Protein AF-A0A4Z2E4A5-F1 (afdb_monomer_lite)

Sequence (122 aa):
MTEGREDLHRTEEAEQQRLDAVDIVPRFGPLNGRISVTIKGSNMGIEKDDVKRITVAGVDCVHQGEHYSVSTSIVCEIGPARRLPPADLPFEPLNSGAVEVEVEGGRRGKSQVVFTYRVGLH

InterPro domains:
  IPR002909 IPT domain [PF01833] (23-117)
  IPR002909 IPT domain [SM00429] (18-118)
  IPR013783 Immunoglobulin-like fold [G3DSA:2.60.40.10] (21-120)
  IPR014756 Immunoglobulin E-set [SSF81296] (23-117)
  IPR031148 Plexin family [PTHR22625] (11-118)

Secondary structure (DSSP, 8-state):
----SSSSTTTTTTTTTBPP-BEEESSEEETT--EEEEEE-S---SSGGGEEEEEETTEEEEE-GGG-BTTTEEEEEE-PPPPPPPTTS----TTEE-EEEEEGGG-EEEBSS-EEEE----

Foldseek 3Di:
DDDDPPPPVVVVVLVVLAFAAKDKPPLEDAQQWQDKMKIFGFQQAQALQQWDFKDALNFGWAWPRVPDDGRTMTITTGGGFDDDDPPVDDDDVSQKDWMWTAGPPRRIYTHPGMRGHDHDDD

Organism: NCBI:txid230148

Structure (mmCIF, N/CA/C/O backbone):
data_AF-A0A4Z2E4A5-F1
#
_entry.id   AF-A0A4Z2E4A5-F1
#
loop_
_atom_site.group_PDB
_atom_site.id
_atom_site.type_symbol
_atom_site.label_atom_id
_atom_site.label_alt_id
_atom_site.label_comp_id
_atom_site.label_asym_id
_atom_site.label_entity_id
_atom_site.label_seq_i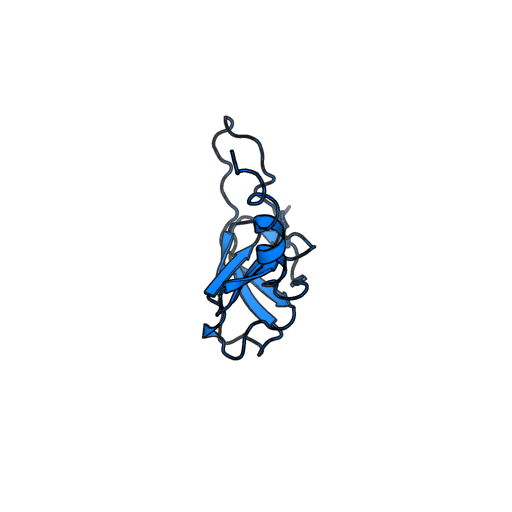d
_atom_site.pdbx_PDB_ins_code
_atom_site.Cartn_x
_atom_site.Cartn_y
_atom_site.Cartn_z
_atom_site.occupancy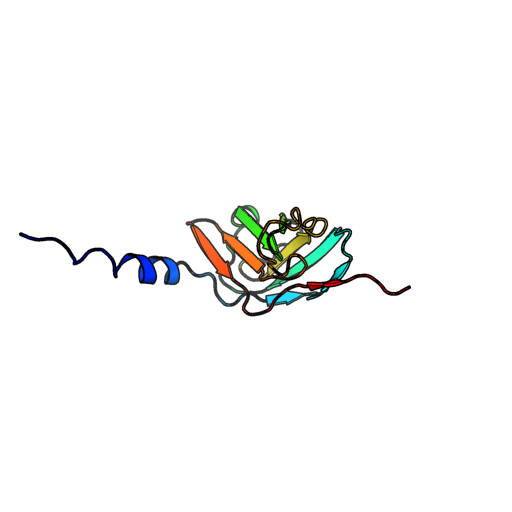
_atom_site.B_iso_or_equiv
_atom_site.auth_seq_id
_atom_site.auth_comp_id
_atom_site.auth_asym_id
_atom_site.auth_atom_id
_atom_site.pdbx_PDB_model_num
ATOM 1 N N . MET A 1 1 ? -28.078 37.447 -7.647 1.00 35.28 1 MET A N 1
ATOM 2 C CA . MET A 1 1 ? -27.646 36.238 -8.372 1.00 35.28 1 MET A CA 1
ATOM 3 C C . MET A 1 1 ? -26.486 35.678 -7.578 1.00 35.28 1 MET A C 1
ATOM 5 O O . MET A 1 1 ? -25.437 36.301 -7.515 1.00 35.28 1 MET A O 1
ATOM 9 N N . THR A 1 2 ? -26.784 34.654 -6.795 1.00 42.62 2 THR A N 1
ATOM 10 C CA . THR A 1 2 ? -25.931 34.012 -5.795 1.00 42.62 2 THR A CA 1
ATOM 11 C C . THR A 1 2 ? -25.400 32.724 -6.394 1.00 42.62 2 THR A C 1
ATOM 13 O O . THR A 1 2 ? -26.213 31.837 -6.582 1.00 42.62 2 THR A O 1
ATOM 16 N N . GLU A 1 3 ? -24.101 32.617 -6.671 1.00 47.28 3 GLU A N 1
ATOM 17 C CA . GLU A 1 3 ? -23.406 31.336 -6.887 1.00 47.28 3 GLU A CA 1
ATOM 18 C C . GLU A 1 3 ? -21.896 31.599 -6.985 1.00 47.28 3 GLU A C 1
ATOM 20 O O . GLU A 1 3 ? -21.476 32.590 -7.581 1.00 47.28 3 GLU A O 1
ATOM 25 N N . GLY A 1 4 ? -21.091 30.753 -6.337 1.00 43.97 4 GLY A N 1
ATOM 26 C CA . GLY A 1 4 ? -19.623 30.835 -6.371 1.00 43.97 4 GLY A CA 1
ATOM 27 C C . GLY A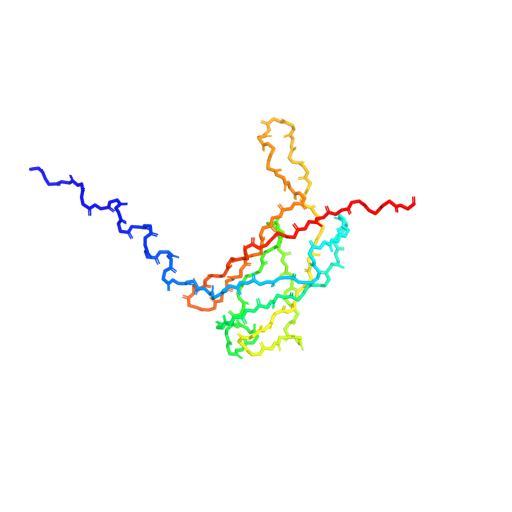 1 4 ? -18.896 30.622 -5.035 1.00 43.97 4 GLY A C 1
ATOM 28 O O . GLY A 1 4 ? -17.726 30.975 -4.928 1.00 43.97 4 GLY A O 1
ATOM 29 N N . ARG A 1 5 ? -19.557 30.090 -3.992 1.00 55.34 5 ARG A N 1
ATOM 30 C CA . ARG A 1 5 ? -18.934 29.732 -2.692 1.00 55.34 5 ARG A CA 1
ATOM 31 C C . ARG A 1 5 ? -18.850 28.213 -2.460 1.00 55.34 5 ARG A C 1
ATOM 33 O O . ARG A 1 5 ? -18.836 27.782 -1.310 1.00 55.34 5 ARG A O 1
ATOM 40 N N . GLU A 1 6 ? -18.800 27.406 -3.522 1.00 54.31 6 GLU A N 1
ATOM 41 C CA . GLU A 1 6 ? -18.930 25.937 -3.421 1.00 54.31 6 GLU A CA 1
ATOM 42 C C . GLU A 1 6 ? -17.697 25.143 -3.898 1.00 54.31 6 GLU A C 1
ATOM 44 O O . GLU A 1 6 ? -17.605 23.951 -3.620 1.00 54.31 6 GLU A O 1
ATOM 49 N N . ASP A 1 7 ? -16.691 25.781 -4.507 1.00 51.75 7 ASP A N 1
ATOM 50 C CA . ASP A 1 7 ? -15.557 25.053 -5.108 1.00 51.75 7 ASP A CA 1
ATOM 51 C C . ASP A 1 7 ? -14.326 24.870 -4.199 1.00 51.75 7 ASP A C 1
ATOM 53 O O . ASP A 1 7 ? -13.477 24.033 -4.495 1.00 51.75 7 ASP A O 1
ATOM 57 N N . LEU A 1 8 ? -14.210 25.607 -3.085 1.00 48.81 8 LEU A N 1
ATOM 58 C CA . LEU A 1 8 ? -13.031 25.516 -2.200 1.00 48.81 8 LEU A CA 1
ATOM 59 C C . LEU A 1 8 ? -13.146 24.451 -1.096 1.00 48.81 8 LEU A C 1
ATOM 61 O O . LEU A 1 8 ? -12.129 23.931 -0.650 1.00 48.81 8 LEU A O 1
ATOM 65 N N . HIS A 1 9 ? -14.358 24.081 -0.672 1.00 48.50 9 HIS A N 1
ATOM 66 C CA . HIS A 1 9 ? -14.534 23.132 0.439 1.00 48.50 9 HIS A CA 1
ATOM 67 C C . HIS A 1 9 ? -14.191 21.679 0.060 1.00 48.50 9 HIS A C 1
ATOM 69 O O . HIS A 1 9 ? -13.834 20.882 0.923 1.00 48.50 9 HIS A O 1
ATOM 75 N N . ARG A 1 10 ? -14.230 21.324 -1.233 1.00 51.16 10 ARG A N 1
ATOM 76 C CA . ARG A 1 10 ? -14.027 19.940 -1.698 1.00 51.16 10 ARG A CA 1
ATOM 77 C C . ARG A 1 10 ? -12.573 19.454 -1.583 1.00 51.16 10 ARG A C 1
ATOM 79 O O . ARG A 1 10 ? -12.341 18.248 -1.573 1.00 51.16 10 ARG A O 1
ATOM 86 N N . THR A 1 11 ? -11.594 20.356 -1.507 1.00 52.09 11 THR A N 1
ATOM 87 C CA . THR A 1 11 ? -10.168 19.990 -1.437 1.00 52.09 11 THR A CA 1
ATOM 88 C C . THR A 1 11 ? -9.664 19.705 -0.021 1.00 52.09 11 THR A C 1
ATOM 90 O O . THR A 1 11 ? -8.725 18.928 0.121 1.00 52.09 11 THR A O 1
ATOM 93 N N . GLU A 1 12 ? -10.292 20.262 1.019 1.00 50.97 12 GLU A N 1
ATOM 94 C CA . GLU A 1 12 ? -9.837 20.118 2.416 1.00 50.97 12 GLU A CA 1
ATOM 95 C C . GLU A 1 12 ? -10.476 18.907 3.126 1.00 50.97 12 GLU A C 1
ATOM 97 O O . GLU A 1 12 ? -9.823 18.220 3.912 1.00 50.97 12 GLU A O 1
ATOM 102 N N . GLU A 1 13 ? -11.720 18.551 2.785 1.00 48.59 13 GLU A N 1
ATOM 103 C CA . GLU A 1 13 ? -12.430 17.402 3.379 1.00 48.59 13 GLU A CA 1
ATOM 104 C C . GLU A 1 13 ? -11.784 16.042 3.038 1.00 48.59 13 GLU A C 1
ATOM 106 O O . GLU A 1 13 ? -11.877 15.090 3.815 1.00 48.59 13 GLU A O 1
ATOM 111 N N . ALA A 1 14 ? -11.067 15.957 1.912 1.00 51.25 14 ALA A N 1
ATOM 112 C CA . ALA A 1 14 ? -10.315 14.769 1.506 1.00 51.25 14 ALA A CA 1
ATOM 113 C C . ALA A 1 14 ? -8.969 14.607 2.248 1.00 51.25 14 ALA A C 1
ATOM 115 O O . ALA A 1 14 ? -8.401 13.514 2.250 1.00 51.25 14 ALA A O 1
ATOM 116 N N . GLU A 1 15 ? -8.452 15.663 2.887 1.00 52.56 15 GLU A N 1
ATOM 117 C CA . GLU A 1 15 ? -7.183 15.624 3.629 1.00 52.56 15 GLU A CA 1
ATOM 118 C C . GLU A 1 15 ? -7.377 15.131 5.076 1.00 52.56 15 GLU A C 1
ATOM 120 O O . GLU A 1 15 ? -6.527 14.432 5.627 1.00 52.56 15 GLU A O 1
ATOM 125 N N . GLN A 1 16 ? -8.536 15.411 5.679 1.00 52.00 16 GLN A N 1
ATOM 126 C CA . GLN A 1 16 ? -8.834 15.113 7.087 1.00 52.00 16 GLN A CA 1
ATOM 127 C C . GLN A 1 16 ? -9.095 13.615 7.371 1.00 52.00 16 GLN A C 1
ATOM 129 O O . GLN A 1 16 ? -9.072 13.186 8.524 1.00 52.00 16 GLN A O 1
ATOM 134 N N . GLN A 1 17 ? -9.301 12.799 6.330 1.00 56.16 17 GLN A N 1
ATOM 135 C CA . GLN A 1 17 ? -9.512 11.342 6.404 1.00 56.16 17 GLN A CA 1
ATOM 136 C C . GLN A 1 17 ? -8.213 10.540 6.218 1.00 56.16 17 GLN A C 1
ATOM 138 O O . GLN A 1 17 ? -8.236 9.339 5.928 1.00 56.16 17 GLN A O 1
ATOM 143 N N . ARG A 1 18 ? -7.062 11.201 6.332 1.00 60.53 18 ARG A N 1
ATOM 144 C CA . ARG A 1 18 ? -5.777 10.615 5.985 1.00 60.53 18 ARG A CA 1
ATOM 145 C C . ARG A 1 18 ? -5.277 9.674 7.081 1.00 60.53 18 ARG A C 1
ATOM 147 O O . ARG A 1 18 ? -5.149 10.045 8.241 1.00 60.53 18 ARG A O 1
ATOM 154 N N . LEU A 1 19 ? -4.984 8.442 6.692 1.00 68.44 19 LEU A N 1
ATOM 155 C CA . LEU A 1 19 ? -4.126 7.558 7.466 1.00 68.44 19 LEU A CA 1
ATOM 156 C C . LEU A 1 19 ? -2.719 8.176 7.490 1.00 68.44 19 LEU A C 1
ATOM 158 O O . LEU A 1 19 ? -2.260 8.695 6.467 1.00 68.44 19 LEU A O 1
ATOM 162 N N . ASP A 1 20 ? -2.040 8.117 8.631 1.00 73.62 20 ASP A N 1
ATOM 163 C CA . ASP A 1 20 ? -0.709 8.705 8.783 1.00 73.62 20 ASP A CA 1
ATOM 164 C C . ASP A 1 20 ? 0.311 8.109 7.798 1.00 73.62 20 ASP A C 1
ATOM 166 O O . ASP A 1 20 ? 0.068 7.095 7.141 1.00 73.62 20 ASP A O 1
ATOM 170 N N . ALA A 1 21 ? 1.471 8.766 7.694 1.00 74.19 21 ALA A N 1
ATOM 171 C CA . ALA A 1 21 ? 2.540 8.446 6.753 1.00 74.19 21 ALA A CA 1
ATOM 172 C C . ALA A 1 21 ? 2.766 6.934 6.574 1.00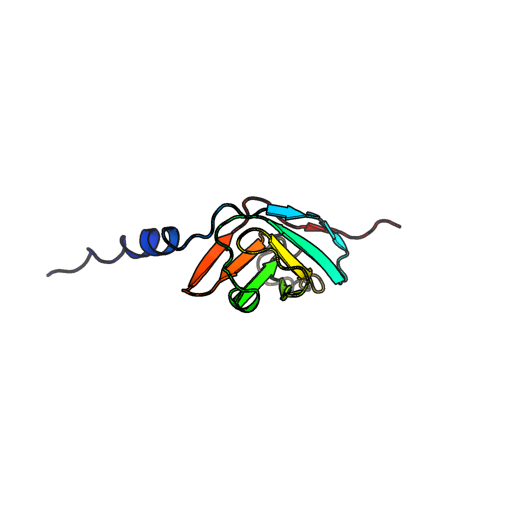 74.19 21 ALA A C 1
ATOM 174 O O . ALA A 1 21 ? 3.123 6.219 7.510 1.00 74.19 21 ALA A O 1
ATOM 175 N N . VAL A 1 22 ? 2.590 6.480 5.333 1.00 88.75 22 VAL A N 1
ATOM 176 C CA . VAL A 1 22 ? 2.764 5.082 4.944 1.00 88.75 22 VAL A CA 1
ATOM 177 C C . VAL A 1 22 ? 4.172 4.874 4.382 1.00 88.75 22 VAL A C 1
ATOM 179 O O . VAL A 1 22 ? 4.621 5.629 3.516 1.00 88.75 22 VAL A O 1
ATOM 182 N N . ASP A 1 23 ? 4.857 3.832 4.840 1.00 94.19 23 ASP A N 1
ATOM 183 C CA . ASP A 1 23 ? 6.126 3.354 4.284 1.00 94.19 23 ASP A CA 1
ATOM 184 C C . ASP A 1 23 ? 5.982 1.913 3.783 1.00 94.19 23 ASP A C 1
ATOM 186 O O . ASP A 1 23 ? 5.083 1.186 4.204 1.00 94.19 23 ASP A O 1
ATOM 190 N N . ILE A 1 24 ? 6.865 1.494 2.878 1.00 96.38 24 ILE A N 1
ATOM 191 C CA . ILE A 1 24 ? 6.834 0.170 2.250 1.00 96.38 24 ILE A CA 1
ATOM 192 C C . ILE A 1 24 ? 8.222 -0.453 2.170 1.00 96.38 24 ILE A C 1
ATOM 194 O O . ILE A 1 24 ? 9.208 0.198 1.811 1.00 96.38 24 ILE A O 1
ATOM 198 N N . VAL A 1 25 ? 8.281 -1.751 2.468 1.00 96.62 25 VAL A N 1
ATOM 199 C CA . VAL A 1 25 ? 9.488 -2.573 2.392 1.00 96.62 25 VAL A CA 1
ATOM 200 C C . VAL A 1 25 ? 9.146 -3.947 1.795 1.00 96.62 25 VAL A C 1
ATOM 202 O O . VAL A 1 25 ? 8.222 -4.583 2.291 1.00 96.62 25 VAL A O 1
ATOM 205 N N . PRO A 1 26 ? 9.897 -4.458 0.802 1.00 96.38 26 PRO A N 1
ATOM 206 C CA . PRO A 1 26 ? 10.920 -3.764 0.018 1.00 96.38 26 PRO A CA 1
ATOM 207 C C . PRO A 1 26 ? 10.322 -2.679 -0.892 1.00 96.38 26 PRO A C 1
ATOM 209 O O . PRO A 1 26 ? 9.142 -2.698 -1.223 1.00 96.38 26 PRO A O 1
ATOM 212 N N . ARG A 1 27 ? 11.161 -1.740 -1.346 1.00 95.75 27 ARG A N 1
ATOM 213 C CA . ARG A 1 27 ? 10.760 -0.666 -2.282 1.00 95.75 27 ARG A CA 1
ATOM 214 C C . ARG A 1 27 ? 10.893 -1.054 -3.755 1.00 95.75 27 ARG A C 1
ATOM 216 O O . ARG A 1 27 ? 10.655 -0.237 -4.639 1.00 95.75 27 ARG A O 1
ATOM 223 N N . PHE A 1 28 ? 11.318 -2.279 -4.033 1.00 94.19 28 PHE A N 1
ATOM 224 C CA . PHE A 1 28 ? 11.496 -2.778 -5.386 1.00 94.19 28 PHE A CA 1
ATOM 225 C C . PHE A 1 28 ? 11.248 -4.278 -5.462 1.00 94.19 28 PHE A C 1
ATOM 227 O O . PHE A 1 28 ? 11.400 -4.990 -4.471 1.00 94.19 28 PHE A O 1
ATOM 234 N N . GLY A 1 29 ? 10.924 -4.760 -6.659 1.00 94.25 29 GLY A N 1
ATOM 235 C CA . GLY A 1 29 ? 10.834 -6.191 -6.925 1.00 94.25 29 GLY A CA 1
ATOM 236 C C . GLY A 1 29 ? 10.574 -6.528 -8.397 1.00 94.25 29 GLY A C 1
ATOM 237 O O . GLY A 1 29 ? 10.596 -5.636 -9.244 1.00 94.25 29 GLY A O 1
ATOM 238 N N . PRO A 1 30 ? 10.413 -7.814 -8.732 1.00 93.75 30 PRO A N 1
ATOM 239 C CA . PRO A 1 30 ? 10.378 -8.292 -10.114 1.00 93.75 30 PRO A CA 1
ATOM 240 C C . PRO A 1 30 ? 9.079 -7.935 -10.845 1.00 93.75 30 PRO A C 1
ATOM 242 O O . PRO A 1 30 ? 8.001 -7.981 -10.262 1.00 93.75 30 PRO A O 1
ATOM 245 N N . LEU A 1 31 ? 9.154 -7.703 -12.161 1.00 90.75 31 LEU A N 1
ATOM 246 C CA . LEU A 1 31 ? 7.979 -7.429 -13.014 1.00 90.75 31 LEU A CA 1
ATOM 247 C C . LEU A 1 31 ? 6.876 -8.502 -12.939 1.00 90.75 31 LEU A C 1
ATOM 249 O O . LEU A 1 31 ? 5.704 -8.196 -13.133 1.00 90.75 31 LEU A O 1
ATOM 253 N N . ASN A 1 32 ? 7.241 -9.752 -12.649 1.00 90.81 32 ASN A N 1
ATOM 254 C CA . ASN A 1 32 ? 6.303 -10.875 -12.577 1.00 90.81 32 ASN A CA 1
ATOM 255 C C . ASN A 1 32 ? 5.446 -10.892 -11.297 1.00 90.81 32 ASN A C 1
ATOM 257 O O . ASN A 1 32 ? 4.607 -11.784 -11.160 1.00 90.81 32 ASN A O 1
ATOM 261 N N . GLY A 1 33 ? 5.650 -9.952 -10.369 1.00 91.62 33 GLY A N 1
ATOM 262 C CA . GLY A 1 33 ? 4.905 -9.898 -9.113 1.00 91.62 33 GLY A CA 1
ATOM 263 C C . GLY A 1 33 ? 5.327 -10.985 -8.124 1.00 91.62 33 GLY A C 1
ATOM 264 O O . GLY A 1 33 ? 6.495 -11.383 -8.100 1.00 91.62 33 GLY A O 1
ATOM 265 N N . ARG A 1 34 ? 4.363 -11.456 -7.317 1.00 94.75 34 ARG A N 1
ATOM 266 C CA . ARG A 1 34 ? 4.562 -12.370 -6.171 1.00 94.75 34 ARG A CA 1
ATOM 267 C C . ARG A 1 34 ? 5.521 -11.782 -5.143 1.00 94.75 34 ARG A C 1
ATOM 269 O O . ARG A 1 34 ? 6.487 -12.412 -4.713 1.00 94.75 34 ARG A O 1
ATOM 276 N N . ILE A 1 35 ? 5.291 -10.514 -4.826 1.00 95.38 35 ILE A N 1
ATOM 277 C CA . ILE A 1 35 ? 6.169 -9.717 -3.974 1.00 95.38 35 ILE A CA 1
ATOM 278 C C . ILE A 1 35 ? 5.449 -9.525 -2.654 1.00 95.38 35 ILE A C 1
ATOM 280 O O . ILE A 1 35 ? 4.479 -8.774 -2.593 1.00 95.38 35 ILE A O 1
ATOM 284 N N . SER A 1 36 ? 5.919 -10.200 -1.609 1.00 97.62 36 SER A N 1
ATOM 285 C CA . SER A 1 36 ? 5.441 -9.928 -0.256 1.00 97.62 36 SER A CA 1
ATOM 286 C C . SER A 1 36 ? 6.051 -8.615 0.222 1.00 97.62 36 SER A C 1
ATOM 288 O O . SER A 1 36 ? 7.276 -8.487 0.313 1.00 97.62 36 SER A O 1
ATOM 290 N N . VAL A 1 37 ? 5.197 -7.627 0.475 1.00 97.56 37 VAL A N 1
ATOM 291 C CA . VAL A 1 37 ? 5.597 -6.320 0.993 1.00 97.56 37 VAL A CA 1
ATOM 292 C C . VAL A 1 37 ? 4.977 -6.076 2.355 1.00 97.56 37 VAL A C 1
ATOM 294 O O . VAL A 1 37 ? 3.855 -6.484 2.645 1.00 97.56 37 VAL A O 1
ATOM 297 N N . THR A 1 38 ? 5.728 -5.380 3.196 1.00 97.75 38 THR A N 1
ATOM 298 C CA . THR A 1 38 ? 5.281 -4.862 4.480 1.00 97.75 38 THR A CA 1
ATOM 299 C C . THR A 1 38 ? 5.052 -3.369 4.350 1.00 97.75 38 THR A C 1
ATOM 301 O O . THR A 1 38 ? 5.969 -2.611 4.028 1.00 97.75 38 THR A O 1
ATOM 304 N N . ILE A 1 39 ? 3.826 -2.960 4.635 1.00 96.81 39 ILE A N 1
ATOM 305 C CA . ILE A 1 39 ? 3.382 -1.580 4.693 1.00 96.81 39 ILE A CA 1
ATOM 306 C C . ILE A 1 39 ? 3.337 -1.175 6.167 1.00 96.81 39 ILE A C 1
ATOM 308 O O . ILE A 1 39 ? 2.723 -1.864 6.982 1.00 96.81 39 ILE A O 1
ATOM 312 N N . LYS A 1 40 ? 4.011 -0.082 6.522 1.00 95.75 40 LYS A N 1
ATOM 313 C CA . LYS A 1 40 ? 4.099 0.440 7.894 1.00 95.75 40 LYS A CA 1
ATOM 314 C C . LYS A 1 40 ? 3.444 1.813 7.983 1.00 95.75 40 LYS A C 1
ATOM 316 O O . LYS A 1 40 ? 3.512 2.577 7.027 1.00 95.75 40 LYS A O 1
ATOM 321 N N . GLY A 1 41 ? 2.861 2.126 9.133 1.00 92.56 41 GLY A N 1
ATOM 322 C CA . GLY A 1 41 ? 2.174 3.393 9.396 1.00 92.56 41 GLY A CA 1
ATOM 323 C C . GLY A 1 41 ? 1.488 3.372 10.763 1.00 92.56 41 GLY A C 1
ATOM 324 O O . GLY A 1 41 ? 1.805 2.522 11.596 1.00 92.56 41 GLY A O 1
ATOM 325 N N . SER A 1 42 ? 0.524 4.265 10.976 1.00 90.56 42 SER A N 1
ATOM 326 C CA . SER A 1 42 ? -0.336 4.287 12.168 1.00 90.56 42 SER A CA 1
ATOM 327 C C . SER A 1 42 ? -1.814 4.402 11.795 1.00 90.56 42 SER A C 1
ATOM 329 O O . SER A 1 42 ? -2.157 4.822 10.691 1.00 90.56 42 SER A O 1
ATOM 331 N N . ASN A 1 43 ? -2.698 4.024 12.725 1.00 90.06 43 ASN A N 1
ATOM 332 C CA . ASN A 1 43 ? -4.157 4.115 12.599 1.00 90.06 43 ASN A CA 1
ATOM 333 C C . ASN A 1 43 ? -4.785 3.179 11.546 1.00 90.06 43 ASN A C 1
ATOM 335 O O . ASN A 1 43 ? -5.905 3.427 11.091 1.00 90.06 43 ASN A O 1
ATOM 339 N N . MET A 1 44 ? -4.104 2.075 11.206 1.00 91.31 44 MET A N 1
ATOM 340 C CA . MET A 1 44 ? -4.478 1.110 10.148 1.00 91.31 44 MET A CA 1
ATOM 341 C C . MET A 1 44 ? -5.602 0.124 10.508 1.00 91.31 44 MET A C 1
ATOM 343 O O . MET A 1 44 ? -5.701 -0.939 9.901 1.00 91.31 44 MET A O 1
ATOM 347 N N . GLY A 1 45 ? -6.440 0.459 11.485 1.00 91.88 45 GLY A N 1
ATOM 348 C CA . GLY A 1 45 ? -7.501 -0.420 11.985 1.00 91.88 45 GLY A CA 1
ATOM 349 C C . GLY A 1 45 ? -7.124 -1.157 13.269 1.00 91.88 45 GLY A C 1
ATOM 350 O O . GLY A 1 45 ? -5.995 -1.070 13.754 1.00 91.88 45 GLY A O 1
ATOM 351 N N . ILE A 1 46 ? -8.111 -1.825 13.849 1.00 93.50 46 ILE A N 1
ATOM 352 C CA . ILE A 1 46 ? -8.003 -2.682 15.030 1.00 93.50 46 ILE A CA 1
ATOM 353 C C . ILE A 1 46 ? -7.990 -4.149 14.589 1.00 93.50 46 ILE A C 1
ATOM 355 O O . ILE A 1 46 ? -7.202 -4.939 15.109 1.00 93.50 46 ILE A O 1
ATOM 359 N N . GLU A 1 47 ? -8.817 -4.496 13.603 1.00 96.56 47 GLU A N 1
ATOM 360 C CA . GLU A 1 47 ? -8.946 -5.847 13.064 1.00 96.56 47 GLU A CA 1
ATOM 361 C C . GLU A 1 47 ? -8.345 -5.940 11.657 1.00 96.56 47 GLU A C 1
ATOM 363 O O . GLU A 1 47 ? -8.281 -4.961 10.916 1.00 96.56 47 GLU A O 1
ATOM 368 N N . LYS A 1 48 ? -7.917 -7.143 11.254 1.00 95.94 48 LYS A N 1
ATOM 369 C CA . LYS A 1 48 ? -7.398 -7.377 9.894 1.00 95.94 48 LYS A CA 1
ATOM 370 C C . LYS A 1 48 ? -8.426 -7.027 8.809 1.00 95.94 48 LYS A C 1
ATOM 372 O O . LYS A 1 48 ? -8.064 -6.517 7.753 1.00 95.94 48 LYS A O 1
ATOM 377 N N . ASP A 1 49 ? -9.709 -7.233 9.103 1.00 97.06 49 ASP A N 1
ATOM 378 C CA . ASP A 1 49 ? -10.820 -6.981 8.182 1.00 97.06 49 ASP A CA 1
ATOM 379 C C . ASP A 1 49 ? -11.167 -5.484 8.048 1.00 97.06 49 ASP A C 1
ATOM 381 O O . ASP A 1 49 ? -11.961 -5.096 7.181 1.00 97.06 49 ASP A O 1
ATOM 385 N N . ASP A 1 50 ? -10.532 -4.616 8.844 1.00 95.88 50 ASP A N 1
ATOM 386 C CA . ASP A 1 50 ? -10.621 -3.165 8.671 1.00 95.88 50 ASP A CA 1
ATOM 387 C C . ASP A 1 50 ? -9.899 -2.707 7.406 1.00 95.88 50 ASP A C 1
ATOM 389 O O . ASP A 1 50 ? -10.228 -1.651 6.869 1.00 95.88 50 ASP A O 1
ATOM 393 N N . VAL A 1 51 ? -8.931 -3.480 6.906 1.00 95.75 51 VAL A N 1
ATOM 394 C CA . VAL A 1 51 ? -8.196 -3.175 5.677 1.00 95.75 51 VAL A CA 1
ATOM 395 C C . VAL A 1 51 ? -9.065 -3.523 4.469 1.00 95.75 51 VAL A C 1
ATOM 397 O O . VAL A 1 51 ? -9.249 -4.689 4.130 1.00 95.75 51 VAL A O 1
ATOM 400 N N . LYS A 1 52 ? -9.607 -2.506 3.791 1.00 96.38 52 LYS A N 1
ATOM 401 C CA . LYS A 1 52 ? -10.574 -2.692 2.695 1.00 96.38 52 LYS A CA 1
ATOM 402 C C . LYS A 1 52 ? -9.921 -2.750 1.318 1.00 96.38 52 LYS A C 1
ATOM 404 O O . LYS A 1 52 ? -10.379 -3.495 0.455 1.00 96.38 52 LYS A O 1
ATOM 409 N N . ARG A 1 53 ? -8.868 -1.960 1.084 1.00 96.44 53 ARG A N 1
ATOM 410 C CA . ARG A 1 53 ? -8.151 -1.931 -0.201 1.00 96.44 53 ARG A CA 1
ATOM 411 C C . ARG A 1 53 ? -6.680 -1.608 0.005 1.00 96.44 53 ARG A C 1
ATOM 413 O O . ARG A 1 53 ? -6.338 -0.739 0.800 1.00 96.44 53 ARG A O 1
ATOM 420 N N . ILE A 1 54 ? -5.826 -2.273 -0.765 1.00 96.94 54 ILE A N 1
ATOM 421 C CA . ILE A 1 54 ? -4.396 -1.985 -0.830 1.00 96.94 54 ILE A CA 1
ATOM 422 C C . ILE A 1 54 ? -3.986 -1.965 -2.299 1.00 96.94 54 ILE A C 1
ATOM 424 O O . ILE A 1 54 ? -4.226 -2.936 -3.018 1.00 96.94 54 ILE A O 1
ATOM 428 N N . THR A 1 55 ? -3.340 -0.891 -2.741 1.00 95.19 55 THR A N 1
ATOM 429 C CA . THR A 1 55 ? -2.716 -0.830 -4.065 1.00 95.19 55 THR A CA 1
ATOM 430 C C . THR A 1 55 ? -1.256 -0.408 -3.950 1.00 95.19 55 THR A C 1
ATOM 432 O O . THR A 1 55 ? -0.883 0.408 -3.107 1.00 95.19 55 THR A O 1
ATOM 435 N N . VAL A 1 56 ? -0.404 -0.981 -4.798 1.00 95.19 56 VAL A N 1
ATOM 436 C CA . VAL A 1 56 ? 1.020 -0.646 -4.889 1.00 95.19 56 VAL A CA 1
ATOM 437 C C . VAL A 1 56 ? 1.366 -0.388 -6.343 1.00 95.19 56 VAL A C 1
ATOM 439 O O . VAL A 1 56 ? 1.200 -1.269 -7.186 1.00 95.19 56 VAL A O 1
ATOM 442 N N . ALA A 1 57 ? 1.821 0.829 -6.655 1.00 92.50 57 ALA A N 1
ATOM 443 C CA . ALA A 1 57 ? 2.038 1.266 -8.037 1.00 92.50 57 ALA A CA 1
ATOM 444 C C . ALA A 1 57 ? 0.799 1.025 -8.931 1.00 92.50 57 ALA A C 1
ATOM 446 O O . ALA A 1 57 ? 0.898 0.599 -10.080 1.00 92.50 57 ALA A O 1
ATOM 447 N N . GLY A 1 58 ? -0.391 1.232 -8.356 1.00 90.94 58 GLY A N 1
ATOM 448 C CA . GLY A 1 58 ? -1.673 0.990 -9.014 1.00 90.94 58 GLY A CA 1
ATOM 449 C C . GLY A 1 58 ? -2.028 -0.487 -9.219 1.00 90.94 58 GLY A C 1
ATOM 450 O O . GLY A 1 58 ? -3.049 -0.764 -9.838 1.00 90.94 58 GLY A O 1
ATOM 451 N N . VAL A 1 59 ? -1.238 -1.454 -8.756 1.00 93.06 59 VAL A N 1
ATOM 452 C CA . VAL A 1 59 ? -1.581 -2.888 -8.798 1.00 93.06 59 VAL A CA 1
ATOM 453 C C . VAL A 1 59 ? -2.243 -3.280 -7.480 1.00 93.06 59 VAL A C 1
ATOM 455 O O . VAL A 1 59 ? -1.752 -2.894 -6.420 1.00 93.06 59 VAL A O 1
ATOM 458 N N . ASP A 1 60 ? -3.341 -4.037 -7.535 1.00 94.12 60 ASP A N 1
ATOM 459 C CA . ASP A 1 60 ? -3.992 -4.559 -6.330 1.00 94.12 60 ASP A CA 1
ATOM 460 C C . ASP A 1 60 ? -3.030 -5.465 -5.548 1.00 94.12 60 ASP A C 1
ATOM 462 O O . ASP A 1 60 ? -2.336 -6.313 -6.120 1.00 94.12 60 ASP A O 1
ATOM 466 N N . CYS A 1 61 ? -2.990 -5.275 -4.230 1.00 96.88 61 CYS A N 1
ATOM 467 C CA . CYS A 1 61 ? -2.176 -6.069 -3.321 1.00 96.88 61 CYS A CA 1
ATOM 468 C C . CYS A 1 61 ? -3.075 -6.962 -2.463 1.00 96.88 61 CYS A C 1
ATOM 470 O O . CYS A 1 61 ? -3.980 -6.481 -1.780 1.00 96.88 61 CYS A O 1
ATOM 472 N N . VAL A 1 62 ? -2.822 -8.268 -2.482 1.00 98.00 62 VAL A N 1
ATOM 473 C CA . VAL A 1 62 ? -3.633 -9.257 -1.766 1.00 98.00 62 VAL A CA 1
ATOM 474 C C . VAL A 1 62 ? -3.263 -9.234 -0.288 1.00 98.00 62 VAL A C 1
ATOM 476 O O . VAL A 1 62 ? -2.139 -9.586 0.072 1.00 98.00 62 VAL A O 1
ATOM 479 N N . HIS A 1 63 ? -4.191 -8.802 0.567 1.00 98.00 63 HIS A N 1
ATOM 480 C CA . HIS A 1 63 ? -3.964 -8.693 2.006 1.00 98.00 63 HIS A CA 1
ATOM 481 C C . HIS A 1 63 ? -3.686 -10.062 2.647 1.00 98.00 63 HIS A C 1
ATOM 483 O O . HIS A 1 63 ? -4.463 -11.001 2.495 1.00 98.00 63 HIS A O 1
ATOM 489 N N . GLN A 1 64 ? -2.590 -10.154 3.401 1.00 98.12 64 GLN A N 1
ATOM 490 C CA . GLN A 1 64 ? -2.203 -11.335 4.168 1.00 98.12 64 GLN A CA 1
ATOM 491 C C . GLN A 1 64 ? -2.563 -11.115 5.644 1.00 98.12 64 GLN A C 1
ATOM 493 O O . GLN A 1 64 ? -1.706 -10.781 6.462 1.00 98.12 64 GLN A O 1
ATOM 498 N N . GLY A 1 65 ? -3.848 -11.258 5.979 1.00 96.81 65 GLY A N 1
ATOM 499 C CA . GLY A 1 65 ? -4.390 -10.897 7.297 1.00 96.81 65 GLY A CA 1
ATOM 500 C C . GLY A 1 65 ? -3.764 -11.631 8.488 1.00 96.81 65 GLY A C 1
ATOM 501 O O . GLY A 1 65 ? -3.705 -11.080 9.581 1.00 96.81 65 GLY A O 1
ATOM 502 N N . GLU A 1 66 ? -3.204 -12.822 8.273 1.00 97.38 66 GLU A N 1
ATOM 503 C CA . GLU A 1 66 ? -2.464 -13.582 9.298 1.00 97.38 66 GLU A CA 1
ATOM 504 C C . GLU A 1 66 ? -1.136 -12.921 9.712 1.00 97.38 66 GLU A C 1
ATOM 506 O O . GLU A 1 66 ? -0.529 -13.286 10.716 1.00 97.38 66 GLU A O 1
ATOM 511 N N . HIS A 1 67 ? -0.672 -11.938 8.941 1.00 97.44 67 HIS A N 1
ATOM 512 C CA . HIS A 1 67 ? 0.543 -11.169 9.203 1.00 97.44 67 HIS A CA 1
ATOM 513 C C . HIS A 1 67 ? 0.246 -9.699 9.530 1.00 97.44 67 HIS A C 1
ATOM 515 O O . HIS A 1 67 ? 1.161 -8.874 9.583 1.00 97.44 67 HIS A O 1
ATOM 521 N N . TYR A 1 68 ? -1.026 -9.353 9.737 1.00 97.06 68 TYR A N 1
ATOM 522 C CA . TYR A 1 68 ? -1.434 -8.021 10.160 1.00 97.06 68 TYR A CA 1
ATOM 523 C C . TYR A 1 68 ? -0.968 -7.730 11.592 1.00 97.06 68 TYR A C 1
ATOM 525 O O . TYR A 1 68 ? -1.097 -8.566 12.485 1.00 97.06 68 TYR A O 1
ATOM 533 N N . SER A 1 69 ? -0.451 -6.523 11.825 1.00 97.19 69 SER A N 1
ATOM 534 C CA . SER A 1 69 ? -0.198 -6.010 13.173 1.00 97.19 69 SER A CA 1
ATOM 535 C C . SER A 1 69 ? -1.118 -4.832 13.441 1.00 97.19 69 SER A C 1
ATOM 537 O O . SER A 1 69 ? -1.054 -3.825 12.731 1.00 97.19 69 SER A O 1
ATOM 539 N N . VAL A 1 70 ? -1.924 -4.961 14.499 1.00 95.81 70 VAL A N 1
ATOM 540 C CA . VAL A 1 70 ? -2.936 -3.988 14.936 1.00 95.81 70 VAL A CA 1
ATOM 541 C C . VAL A 1 70 ? -2.429 -2.559 14.780 1.00 95.81 70 VAL A C 1
ATOM 543 O O . VAL A 1 70 ? -1.403 -2.188 15.357 1.00 95.81 70 VAL A O 1
ATOM 546 N N . SER A 1 71 ? -3.142 -1.773 13.970 1.00 92.38 71 SER A N 1
ATOM 547 C CA . SER A 1 71 ? -2.931 -0.344 13.724 1.00 92.38 71 SER A CA 1
ATOM 548 C C . SER A 1 71 ? -1.559 0.064 13.154 1.00 92.38 71 SER A C 1
ATOM 550 O O . SER A 1 71 ? -1.354 1.245 12.880 1.00 92.38 71 SER A O 1
ATOM 552 N N . THR A 1 72 ? -0.622 -0.868 12.936 1.00 94.25 72 THR A N 1
ATOM 553 C CA . THR A 1 72 ? 0.811 -0.550 12.750 1.00 94.25 72 THR A CA 1
ATOM 554 C C . THR A 1 72 ? 1.451 -1.150 11.507 1.00 94.25 72 THR A C 1
ATOM 556 O O . THR A 1 72 ? 2.344 -0.526 10.924 1.00 94.25 72 THR A O 1
ATOM 559 N N . SER A 1 73 ? 1.025 -2.336 11.060 1.00 96.06 73 SER A N 1
ATOM 560 C CA . SER A 1 73 ? 1.551 -2.894 9.815 1.00 96.06 73 SER A CA 1
ATOM 561 C C . SER A 1 73 ? 0.596 -3.829 9.090 1.00 96.06 73 SER A C 1
ATOM 563 O O . SER A 1 73 ? -0.194 -4.554 9.692 1.00 96.06 73 SER A O 1
ATOM 565 N N . ILE A 1 74 ? 0.711 -3.812 7.768 1.00 97.31 74 ILE A N 1
ATOM 566 C CA . ILE A 1 74 ? -0.034 -4.651 6.840 1.00 97.31 74 ILE A CA 1
ATOM 567 C C . ILE A 1 74 ? 0.985 -5.407 5.995 1.00 97.31 74 ILE A C 1
ATOM 569 O O . ILE A 1 74 ? 1.902 -4.804 5.438 1.00 97.31 74 ILE A O 1
ATOM 573 N N . VAL A 1 75 ? 0.809 -6.716 5.852 1.00 98.12 75 VAL A N 1
ATOM 574 C CA . VAL A 1 75 ? 1.526 -7.498 4.842 1.00 98.12 75 VAL A CA 1
ATOM 575 C C . VAL A 1 75 ? 0.567 -7.810 3.704 1.00 98.12 75 VAL A C 1
ATOM 577 O O . VAL A 1 75 ? -0.606 -8.126 3.929 1.00 98.12 75 VAL A O 1
ATOM 580 N N . CYS A 1 76 ? 1.048 -7.682 2.475 1.00 98.19 76 CYS A N 1
ATOM 581 C CA . CYS A 1 76 ? 0.277 -8.029 1.294 1.00 98.19 76 CYS A CA 1
ATOM 582 C C . CYS A 1 76 ? 1.184 -8.549 0.175 1.00 98.19 76 CYS A C 1
ATOM 584 O O . CYS A 1 76 ? 2.384 -8.270 0.152 1.00 98.19 76 CYS A O 1
ATOM 586 N N . GLU A 1 77 ? 0.611 -9.320 -0.745 1.00 98.25 77 GLU A N 1
ATOM 587 C CA . GLU A 1 77 ? 1.314 -9.812 -1.927 1.00 98.25 77 GLU A CA 1
ATOM 588 C C . GLU A 1 77 ? 0.910 -9.013 -3.169 1.00 98.25 77 GLU A C 1
ATOM 590 O O . GLU A 1 77 ? -0.267 -8.964 -3.531 1.00 98.25 77 GLU A O 1
ATOM 595 N N . ILE A 1 78 ? 1.889 -8.394 -3.831 1.00 95.69 78 ILE A N 1
ATOM 596 C CA . ILE A 1 78 ? 1.660 -7.611 -5.048 1.00 95.69 78 ILE A CA 1
ATOM 597 C C . ILE A 1 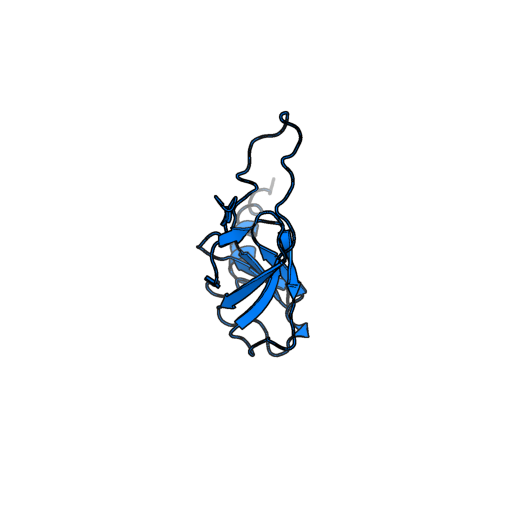78 ? 1.703 -8.523 -6.281 1.00 95.69 78 ILE A C 1
ATOM 599 O O . ILE A 1 78 ? 2.623 -9.334 -6.446 1.00 95.69 78 ILE A O 1
ATOM 603 N N . GLY A 1 79 ? 0.724 -8.349 -7.173 1.00 93.00 79 GLY A N 1
ATOM 604 C CA . GLY A 1 79 ? 0.669 -9.006 -8.478 1.00 93.00 79 GLY A CA 1
ATOM 605 C C . GLY A 1 79 ? 1.707 -8.497 -9.495 1.00 93.00 79 GLY A C 1
ATOM 606 O O . GLY A 1 79 ? 2.588 -7.705 -9.162 1.00 93.00 79 GLY A O 1
ATOM 607 N N . PRO A 1 80 ? 1.648 -8.979 -10.749 1.00 91.88 80 PRO A N 1
ATOM 608 C CA . PRO A 1 80 ? 2.535 -8.528 -11.818 1.00 91.88 80 PRO A CA 1
ATOM 609 C C . PRO A 1 80 ? 2.389 -7.034 -12.121 1.00 91.88 80 PRO A C 1
ATOM 611 O O . PRO A 1 80 ? 1.303 -6.466 -11.982 1.00 91.88 80 PRO A O 1
ATOM 614 N N . ALA A 1 81 ? 3.465 -6.420 -12.617 1.00 89.12 81 ALA A N 1
ATOM 615 C CA . ALA A 1 81 ? 3.438 -5.044 -13.100 1.00 89.12 81 ALA A CA 1
ATOM 616 C C . ALA A 1 81 ? 2.368 -4.864 -14.190 1.00 89.12 81 ALA A C 1
ATOM 618 O O . ALA A 1 81 ? 2.126 -5.762 -15.008 1.00 89.12 81 ALA A O 1
ATOM 619 N N . ARG A 1 82 ? 1.737 -3.683 -14.229 1.00 82.56 82 ARG A N 1
ATOM 620 C CA . ARG A 1 82 ? 0.773 -3.351 -15.284 1.00 82.56 82 ARG A CA 1
ATOM 621 C C . ARG A 1 82 ? 1.473 -3.416 -16.642 1.00 82.56 82 ARG A C 1
ATOM 623 O O . ARG A 1 82 ? 2.567 -2.883 -16.815 1.00 82.56 82 ARG A O 1
ATOM 630 N N . ARG A 1 83 ? 0.837 -4.068 -17.621 1.00 70.56 83 ARG A N 1
ATOM 631 C CA . ARG A 1 83 ? 1.324 -4.032 -19.007 1.00 70.56 83 ARG A CA 1
ATOM 632 C C . ARG A 1 83 ? 1.230 -2.598 -19.517 1.00 70.56 83 ARG A C 1
ATOM 634 O O . ARG A 1 83 ? 0.255 -1.912 -19.210 1.00 70.56 83 ARG A O 1
ATOM 641 N N . LEU A 1 84 ? 2.224 -2.175 -20.298 1.00 61.25 84 LEU A N 1
ATOM 642 C CA . LEU A 1 84 ? 2.180 -0.885 -20.980 1.00 61.25 84 LEU A CA 1
ATOM 643 C C . LEU A 1 84 ? 0.866 -0.798 -21.777 1.00 61.25 84 LEU A C 1
ATOM 645 O O . LEU A 1 84 ? 0.552 -1.749 -22.505 1.00 61.25 84 LEU A O 1
ATOM 649 N N . PRO A 1 85 ? 0.084 0.287 -21.643 1.00 61.41 85 PRO A N 1
ATOM 650 C CA . PRO A 1 85 ? -0.992 0.543 -22.578 1.00 61.41 85 PRO A CA 1
ATOM 651 C C . PRO A 1 85 ? -0.414 0.670 -23.999 1.00 61.41 85 PRO A C 1
ATOM 653 O O . PRO A 1 85 ? 0.794 0.883 -24.161 1.00 61.41 85 PRO A O 1
ATOM 656 N N . PRO A 1 86 ? -1.254 0.532 -25.040 1.00 59.06 86 PRO A N 1
ATOM 657 C CA . PRO A 1 86 ? -0.858 0.868 -26.402 1.00 59.06 86 PRO A CA 1
ATOM 658 C C . PRO A 1 86 ? -0.187 2.247 -26.443 1.00 59.06 86 PRO A C 1
ATOM 660 O O . PRO A 1 86 ? -0.573 3.142 -25.690 1.00 59.06 86 PRO A O 1
ATOM 663 N N . ALA A 1 87 ? 0.805 2.408 -27.322 1.00 60.62 87 ALA A N 1
ATOM 664 C CA . ALA A 1 87 ? 1.683 3.583 -27.405 1.00 60.62 87 ALA A CA 1
ATOM 665 C C . ALA A 1 87 ? 0.958 4.929 -27.630 1.00 60.62 87 ALA A C 1
ATOM 667 O O . ALA A 1 87 ? 1.586 5.981 -27.545 1.00 60.62 87 ALA A O 1
ATOM 668 N N . ASP A 1 88 ? -0.350 4.894 -27.886 1.00 68.25 88 ASP A N 1
ATOM 669 C CA . ASP A 1 88 ? -1.205 6.049 -28.153 1.00 68.25 88 ASP A CA 1
ATOM 670 C C . ASP A 1 88 ? -1.691 6.766 -26.873 1.00 68.25 88 ASP A C 1
ATOM 672 O O . ASP A 1 88 ? -2.409 7.761 -26.962 1.00 68.25 88 ASP A O 1
ATOM 676 N N . LEU A 1 89 ? -1.317 6.283 -25.677 1.00 61.25 89 LEU A N 1
ATOM 677 C CA . LEU A 1 89 ? -1.652 6.902 -24.387 1.00 61.25 89 LEU A CA 1
ATOM 678 C C . LEU A 1 89 ? -0.419 7.517 -23.694 1.00 61.25 89 LEU A C 1
ATOM 680 O O . LEU A 1 89 ? 0.681 6.968 -23.791 1.00 61.25 89 LEU A O 1
ATOM 684 N N . PRO A 1 90 ? -0.580 8.648 -22.973 1.00 60.53 90 PRO A N 1
ATOM 685 C CA . PRO A 1 90 ? 0.522 9.309 -22.279 1.00 60.53 90 PRO A CA 1
ATOM 686 C C . PRO A 1 90 ? 1.192 8.377 -21.256 1.00 60.53 90 PRO A C 1
ATOM 688 O O . PRO A 1 90 ? 0.535 7.645 -20.517 1.00 60.53 90 PRO A O 1
ATOM 691 N N . PHE A 1 91 ? 2.526 8.409 -21.246 1.00 57.19 91 PHE A N 1
ATOM 692 C CA . PHE A 1 91 ? 3.405 7.494 -20.519 1.00 57.19 91 PHE A CA 1
ATOM 693 C C . PHE A 1 91 ? 3.411 7.811 -19.013 1.00 57.19 91 PHE A C 1
ATOM 695 O O . PHE A 1 91 ? 4.258 8.559 -18.528 1.00 57.19 91 PHE A O 1
ATOM 702 N N . GLU A 1 92 ? 2.476 7.254 -18.245 1.00 57.47 92 GLU A N 1
ATOM 703 C CA . GLU A 1 92 ? 2.679 7.143 -16.797 1.00 57.47 92 GLU A CA 1
ATOM 704 C C . GLU A 1 92 ? 3.824 6.149 -16.543 1.00 57.47 92 GLU A C 1
ATOM 706 O O . GLU A 1 92 ? 3.920 5.147 -17.254 1.00 57.47 92 GLU A O 1
ATOM 711 N N . PRO A 1 93 ? 4.723 6.371 -15.567 1.00 58.72 93 PRO A N 1
ATOM 712 C CA . PRO A 1 93 ? 5.760 5.401 -15.234 1.00 58.72 93 PRO A CA 1
ATOM 713 C C . PRO A 1 93 ? 5.122 4.146 -14.609 1.00 58.72 93 PRO A C 1
ATOM 715 O O . PRO A 1 93 ? 5.133 3.968 -13.398 1.00 58.72 93 PRO A O 1
ATOM 718 N N . LEU A 1 94 ? 4.576 3.252 -15.443 1.00 68.25 94 LEU A N 1
ATOM 719 C CA . LEU A 1 94 ? 3.752 2.092 -15.054 1.00 68.25 94 LEU A CA 1
ATOM 720 C C . LEU A 1 94 ? 4.457 1.086 -14.141 1.00 68.25 94 LEU A C 1
ATOM 722 O O . LEU A 1 94 ? 3.814 0.259 -13.498 1.00 68.25 94 LEU A O 1
ATOM 726 N N . ASN A 1 95 ? 5.783 1.155 -14.084 1.00 85.31 95 ASN A N 1
ATOM 727 C CA . ASN A 1 95 ? 6.595 0.276 -13.260 1.00 85.31 95 ASN A CA 1
ATOM 728 C C . ASN A 1 95 ? 6.863 0.860 -11.872 1.00 85.31 95 ASN A C 1
ATOM 730 O O . ASN A 1 95 ? 7.561 0.227 -11.090 1.00 85.31 95 ASN A O 1
ATOM 734 N N . SER A 1 96 ? 6.355 2.046 -11.536 1.00 90.69 96 SER A N 1
ATOM 735 C CA . SER A 1 96 ? 6.564 2.635 -10.216 1.00 90.69 96 SER A CA 1
ATOM 736 C C . SER A 1 96 ? 5.388 3.474 -9.752 1.00 90.69 96 SER A C 1
ATOM 738 O O . SER A 1 96 ? 4.735 4.139 -10.544 1.00 90.69 96 SER A O 1
ATOM 740 N N . GLY A 1 97 ? 5.158 3.514 -8.447 1.00 91.56 97 GLY A N 1
ATOM 741 C CA . GLY A 1 97 ? 4.141 4.389 -7.883 1.00 91.56 97 GLY A CA 1
ATOM 742 C C . GLY A 1 97 ? 4.025 4.253 -6.378 1.00 91.56 97 GLY A C 1
ATOM 743 O O . GLY A 1 97 ? 4.698 3.430 -5.754 1.00 91.56 97 GLY A O 1
ATOM 744 N N . ALA A 1 98 ? 3.189 5.108 -5.798 1.00 93.00 98 ALA A N 1
ATOM 745 C CA . ALA A 1 98 ? 2.924 5.110 -4.369 1.00 93.00 98 ALA A CA 1
ATOM 746 C C . ALA A 1 98 ? 2.134 3.864 -3.937 1.00 93.00 98 ALA A C 1
ATOM 748 O O . ALA A 1 98 ? 1.589 3.114 -4.753 1.00 93.00 98 ALA A O 1
ATOM 749 N N . VAL A 1 99 ? 2.087 3.679 -2.627 1.00 93.94 99 VAL A N 1
ATOM 750 C CA . VAL A 1 99 ? 1.229 2.730 -1.932 1.00 93.94 99 VAL A CA 1
ATOM 751 C C . VAL A 1 99 ? 0.012 3.482 -1.441 1.00 93.94 99 VAL A C 1
ATOM 753 O O . VAL A 1 99 ? 0.159 4.539 -0.823 1.00 93.94 99 VAL A O 1
ATOM 756 N N . GLU A 1 100 ? -1.166 2.931 -1.694 1.00 94.19 100 GLU A N 1
ATOM 757 C CA . GLU A 1 100 ? -2.425 3.471 -1.204 1.00 94.19 100 GLU A CA 1
ATOM 758 C C . GLU A 1 100 ? -3.154 2.402 -0.389 1.00 94.19 100 GLU A C 1
ATOM 760 O O . GLU A 1 100 ? -3.277 1.251 -0.811 1.00 94.19 100 GLU A O 1
ATOM 765 N N . VAL A 1 101 ? -3.607 2.782 0.803 1.00 95.19 101 VAL A N 1
ATOM 766 C CA . VAL A 1 101 ? -4.329 1.907 1.735 1.00 95.19 101 VAL A CA 1
ATOM 767 C C . VAL A 1 101 ? -5.656 2.560 2.068 1.00 95.19 101 VAL A C 1
ATOM 769 O O . VAL A 1 101 ? -5.688 3.735 2.416 1.00 95.19 101 VAL A O 1
ATOM 772 N N . GLU A 1 102 ? -6.741 1.805 1.999 1.00 94.50 102 GLU A N 1
ATOM 773 C CA . GLU A 1 102 ? -8.066 2.215 2.450 1.00 94.50 102 GLU A CA 1
ATOM 774 C C . GLU A 1 102 ? -8.491 1.304 3.595 1.00 94.50 102 GLU A C 1
ATOM 776 O O . GLU A 1 102 ? -8.468 0.076 3.464 1.00 94.50 102 GLU A O 1
ATOM 781 N N . VAL A 1 103 ? -8.874 1.912 4.713 1.00 93.56 103 VAL A N 1
ATOM 782 C CA . VAL A 1 103 ? -9.393 1.201 5.881 1.00 93.56 103 VAL A CA 1
ATOM 783 C C . VAL A 1 103 ? -10.855 1.558 6.127 1.00 93.56 103 VAL A C 1
ATOM 785 O O . VAL A 1 103 ? -11.418 2.463 5.502 1.00 93.56 103 VAL A O 1
ATOM 788 N N . GLU A 1 104 ? -11.488 0.846 7.052 1.00 91.81 104 GLU A N 1
ATOM 789 C CA . GLU A 1 104 ? -12.862 1.105 7.453 1.00 91.81 104 GLU A CA 1
ATOM 790 C C . GLU A 1 104 ? -13.085 2.567 7.884 1.00 91.81 104 GLU A C 1
ATOM 792 O O . GLU A 1 104 ? -12.210 3.235 8.456 1.00 91.81 104 GLU A O 1
ATOM 797 N N . GLY A 1 105 ? -14.275 3.077 7.559 1.00 87.75 105 GLY A N 1
ATOM 798 C CA . GLY A 1 105 ? -14.631 4.486 7.726 1.00 87.75 105 GLY A CA 1
ATOM 799 C C . GLY A 1 105 ? -14.125 5.395 6.602 1.00 87.75 105 GLY A C 1
ATOM 800 O O . GLY A 1 105 ? -14.182 6.611 6.747 1.00 87.75 105 GLY A O 1
ATOM 801 N N . GLY A 1 106 ? -13.620 4.830 5.497 1.00 86.12 106 GLY A N 1
ATOM 802 C CA . GLY A 1 106 ? -13.199 5.583 4.309 1.00 86.12 106 GLY A CA 1
ATOM 803 C C . GLY A 1 106 ? -11.852 6.292 4.456 1.00 86.12 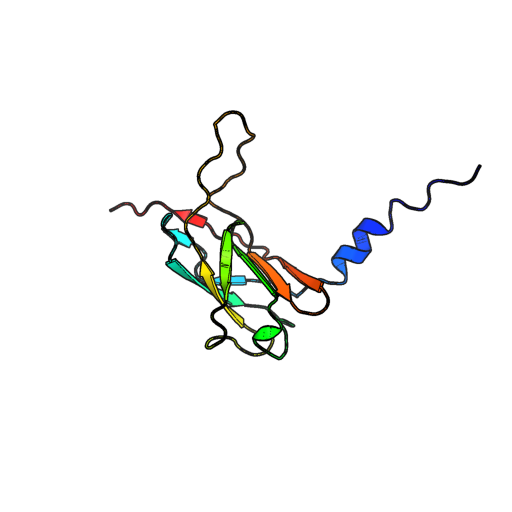106 GLY A C 1
ATOM 804 O O . GLY A 1 106 ? -11.477 7.082 3.592 1.00 86.12 106 GLY A O 1
ATOM 805 N N . ARG A 1 107 ? -11.110 6.011 5.534 1.00 88.00 107 ARG A N 1
ATOM 806 C CA . ARG A 1 107 ? -9.802 6.622 5.784 1.00 88.00 107 ARG A CA 1
ATOM 807 C C . ARG A 1 107 ? -8.763 6.062 4.822 1.00 88.00 107 ARG A C 1
ATOM 809 O O . ARG A 1 107 ? -8.719 4.854 4.582 1.00 88.00 107 ARG A O 1
ATOM 816 N N . ARG A 1 108 ? -7.915 6.939 4.284 1.00 90.06 108 ARG A N 1
ATOM 817 C CA . ARG A 1 108 ? -6.976 6.603 3.205 1.00 90.06 108 ARG A CA 1
ATOM 818 C C . ARG A 1 108 ? -5.555 7.035 3.519 1.00 90.06 108 ARG A C 1
ATOM 820 O O . ARG A 1 108 ? -5.312 8.179 3.875 1.00 90.06 108 ARG A O 1
ATOM 827 N N . GLY A 1 109 ? -4.602 6.130 3.352 1.00 89.81 109 GLY A N 1
ATOM 828 C CA . GLY A 1 109 ? -3.172 6.398 3.464 1.00 89.81 109 GLY A CA 1
ATOM 829 C C . GLY A 1 109 ? -2.496 6.413 2.119 1.00 89.81 109 GLY A C 1
ATOM 830 O O . GLY A 1 109 ? -2.816 5.591 1.266 1.00 89.81 109 GLY A O 1
ATOM 831 N N . LYS A 1 110 ? -1.528 7.313 1.953 1.00 91.38 110 LYS A N 1
ATOM 832 C CA . LYS A 1 110 ? -0.657 7.349 0.779 1.00 91.38 110 LYS A CA 1
ATOM 833 C C . LYS A 1 110 ? 0.795 7.468 1.203 1.00 91.38 110 LYS A C 1
ATOM 835 O O . LYS A 1 110 ? 1.131 8.338 2.015 1.00 91.38 110 LYS A O 1
ATOM 840 N N . SER A 1 111 ? 1.649 6.618 0.646 1.00 91.44 111 SER A N 1
ATOM 841 C CA . SER A 1 111 ? 3.083 6.678 0.914 1.00 91.44 111 SER A CA 1
ATOM 842 C C . SER A 1 111 ? 3.731 7.878 0.227 1.00 91.44 111 SER A C 1
ATOM 844 O O . SER A 1 111 ? 3.379 8.245 -0.893 1.00 91.44 111 SER A O 1
ATOM 846 N N . GLN A 1 112 ? 4.721 8.479 0.890 1.00 89.00 112 GLN A N 1
ATOM 847 C CA . GLN A 1 112 ? 5.580 9.497 0.263 1.00 89.00 112 GLN A CA 1
ATOM 848 C C . GLN A 1 112 ? 6.660 8.874 -0.630 1.00 89.00 112 GLN A C 1
ATOM 850 O O . GLN A 1 112 ? 7.234 9.538 -1.489 1.00 89.00 112 GLN A O 1
ATOM 855 N N . VAL A 1 113 ? 6.947 7.592 -0.416 1.00 91.44 113 VAL A N 1
ATOM 856 C CA . VAL A 1 113 ? 7.922 6.824 -1.188 1.00 91.44 113 VAL A CA 1
ATOM 857 C C . VAL A 1 113 ? 7.217 5.967 -2.226 1.00 91.44 113 VAL A C 1
ATOM 859 O O . VAL A 1 113 ? 6.060 5.586 -2.047 1.00 91.44 113 VAL A O 1
ATOM 862 N N . VAL A 1 114 ? 7.925 5.644 -3.302 1.00 93.38 114 VAL A N 1
ATOM 863 C CA . VAL A 1 114 ? 7.398 4.822 -4.393 1.00 93.38 114 VAL A CA 1
ATOM 864 C C . VAL A 1 114 ? 7.983 3.416 -4.357 1.00 93.38 114 VAL A C 1
ATOM 866 O O . VAL A 1 114 ? 9.161 3.221 -4.050 1.00 93.38 114 VAL A O 1
ATOM 869 N N . PHE A 1 115 ? 7.154 2.440 -4.707 1.00 95.12 115 PHE A N 1
ATOM 870 C CA . PHE A 1 115 ? 7.597 1.106 -5.083 1.00 95.12 115 PHE A CA 1
ATOM 871 C C . PHE A 1 115 ? 8.022 1.106 -6.555 1.00 95.12 115 PHE A C 1
ATOM 873 O O . PHE A 1 115 ? 7.458 1.851 -7.354 1.00 95.12 115 PHE A O 1
ATOM 880 N N . THR A 1 116 ? 9.009 0.295 -6.940 1.00 93.69 116 THR A N 1
ATOM 881 C CA . THR A 1 116 ? 9.479 0.189 -8.332 1.00 93.69 116 THR A CA 1
ATOM 882 C C . THR A 1 116 ? 9.692 -1.261 -8.760 1.00 93.69 116 THR A C 1
ATOM 884 O O . THR A 1 116 ? 10.572 -1.954 -8.248 1.00 93.69 116 THR A O 1
ATOM 887 N N . TYR A 1 117 ? 8.956 -1.702 -9.772 1.00 92.75 117 TYR A N 1
ATOM 888 C CA . TYR A 1 117 ? 9.242 -2.930 -10.492 1.00 92.75 117 TYR A CA 1
ATOM 889 C C . TYR A 1 117 ? 10.533 -2.806 -11.304 1.00 92.75 117 TYR A C 1
ATOM 891 O O . TYR A 1 117 ? 10.767 -1.810 -11.990 1.00 92.75 117 TYR A O 1
ATOM 899 N N . ARG A 1 118 ? 11.376 -3.835 -11.249 1.00 90.06 118 ARG A N 1
ATOM 900 C CA . ARG A 1 118 ? 12.664 -3.893 -11.946 1.00 90.06 118 ARG A CA 1
ATOM 901 C C . ARG A 1 118 ? 12.784 -5.193 -12.732 1.00 90.06 118 ARG A C 1
ATOM 903 O O . ARG A 1 118 ? 12.314 -6.246 -12.297 1.00 90.06 118 ARG A O 1
ATOM 910 N N . VAL A 1 119 ? 13.441 -5.114 -13.887 1.00 82.69 119 VAL A N 1
ATOM 911 C CA . VAL A 1 119 ? 13.930 -6.296 -14.603 1.00 82.69 119 VAL A CA 1
ATOM 912 C C . VAL A 1 119 ? 15.142 -6.803 -13.827 1.00 82.69 119 VAL A C 1
ATOM 914 O O . VAL A 1 119 ? 16.081 -6.042 -13.594 1.00 82.69 119 VAL A O 1
ATOM 917 N N . GLY A 1 120 ? 15.115 -8.061 -13.388 1.00 71.12 120 GLY A N 1
ATOM 918 C CA . GLY A 1 120 ? 16.319 -8.705 -12.873 1.00 71.12 120 GLY A CA 1
ATOM 919 C C . GLY A 1 120 ? 17.318 -8.838 -14.017 1.00 71.12 120 GLY A C 1
ATOM 920 O O . GLY A 1 120 ? 17.021 -9.506 -15.003 1.00 71.12 120 GLY A O 1
ATOM 921 N N . LEU A 1 121 ? 18.464 -8.167 -13.914 1.00 57.25 121 LEU A N 1
ATOM 922 C CA . LEU A 1 121 ? 19.604 -8.476 -14.768 1.00 57.25 121 LEU A CA 1
ATOM 923 C C . LEU A 1 121 ? 20.191 -9.779 -14.219 1.00 57.25 121 LEU A C 1
ATOM 925 O O . LEU A 1 121 ? 20.703 -9.792 -13.099 1.00 57.25 121 LEU A O 1
ATOM 929 N N . HIS A 1 122 ? 20.002 -10.868 -14.957 1.00 55.81 122 HIS A N 1
ATOM 930 C CA . HIS A 1 122 ? 20.672 -12.142 -14.711 1.00 55.81 122 HIS A CA 1
ATOM 931 C C . HIS A 1 122 ? 21.978 -12.181 -15.496 1.00 55.81 122 HIS A C 1
ATOM 933 O O . HIS A 1 122 ? 21.959 -11.719 -16.661 1.00 55.81 122 HIS A O 1
#

pLDDT: mean 82.83, std 17.69, range [35.28, 98.25]

Radius of gyration: 16.94 Å; chains: 1; bounding box: 48×50×43 Å